Protein AF-A0A7I7SWU1-F1 (afdb_monomer_lite)

Sequence (67 aa):
MIVVGYTNDQFGAAAVDAGIAEAALRDTDLLVIGLRHRNPVGKLLLGSVAQQLLMECPKPVLAVKPG

Foldseek 3Di:
DEEEEAEPDPQRVVRVVVQVVVCVVVVHDYHYDYFDDDDDDPDSPGDPVRVCCVVPPPDHYDYTDDD

pLDDT: mean 76.1, std 12.1, range [44.62, 94.62]

Secondary structure (DSSP, 8-state):
-EEEEE-SSHHHHHHHHHHHHHHHHTT--EEEEEPP---SSSS----HHHHHHHHH-SS-EEEPPP-

Radius of gyration: 11.89 Å; chains: 1; bounding box: 33×19×26 Å

Organism: NCBI:txid1534348

Structure (mmCIF, N/CA/C/O backbone):
data_AF-A0A7I7SWU1-F1
#
_entry.id   AF-A0A7I7SWU1-F1
#
loop_
_atom_site.group_PDB
_atom_site.id
_atom_site.type_symbol
_atom_site.label_atom_id
_atom_site.label_alt_id
_atom_site.label_comp_id
_atom_site.label_asym_id
_atom_site.label_entity_id
_atom_site.label_seq_id
_atom_site.pdbx_PDB_ins_code
_atom_site.Cartn_x
_atom_site.Cartn_y
_atom_site.Cartn_z
_atom_site.occupancy
_atom_site.B_iso_or_equiv
_atom_site.auth_seq_id
_atom_site.auth_comp_id
_atom_site.auth_asym_id
_atom_site.auth_atom_id
_atom_site.pdbx_PDB_model_num
ATOM 1 N N . MET A 1 1 ? -7.952 3.416 7.019 1.00 78.31 1 MET A N 1
ATOM 2 C CA . MET A 1 1 ? -7.378 3.893 5.761 1.00 78.31 1 MET A CA 1
ATOM 3 C C . MET A 1 1 ? -6.175 3.038 5.399 1.00 78.31 1 MET A C 1
ATOM 5 O O . MET A 1 1 ? -5.340 2.822 6.268 1.00 78.31 1 MET A O 1
ATOM 9 N N . ILE A 1 2 ? -6.099 2.557 4.165 1.00 83.25 2 ILE A N 1
ATOM 10 C CA . ILE A 1 2 ? -4.960 1.878 3.541 1.00 83.25 2 ILE A CA 1
ATOM 11 C C . ILE A 1 2 ? -4.448 2.791 2.427 1.00 83.25 2 ILE A C 1
ATOM 13 O O . ILE A 1 2 ? -5.257 3.429 1.759 1.00 83.25 2 ILE A O 1
ATOM 17 N N . VAL A 1 3 ? -3.136 2.872 2.211 1.00 82.06 3 VAL A N 1
ATOM 18 C CA . VAL A 1 3 ? -2.563 3.640 1.092 1.00 82.06 3 VAL A CA 1
ATOM 19 C C . VAL A 1 3 ? -1.890 2.700 0.096 1.00 82.06 3 VAL A C 1
ATOM 21 O O . VAL A 1 3 ? -1.086 1.876 0.510 1.00 82.06 3 VAL A O 1
ATOM 24 N N . VAL A 1 4 ? -2.175 2.831 -1.202 1.00 82.81 4 VAL A N 1
ATOM 25 C CA . VAL A 1 4 ? -1.580 2.012 -2.273 1.00 82.81 4 VAL A CA 1
ATOM 26 C C . VAL A 1 4 ? -0.816 2.883 -3.261 1.00 82.81 4 VAL A C 1
ATOM 28 O O . VAL A 1 4 ? -1.362 3.834 -3.819 1.00 82.81 4 VAL A O 1
ATOM 31 N N . GLY A 1 5 ? 0.444 2.531 -3.519 1.00 77.81 5 GLY A N 1
ATOM 32 C CA . GLY A 1 5 ? 1.216 3.094 -4.628 1.00 77.81 5 GLY A CA 1
ATOM 33 C C . GLY A 1 5 ? 0.875 2.418 -5.962 1.00 77.81 5 GLY A C 1
ATOM 34 O O . GLY A 1 5 ? 0.988 1.202 -6.074 1.00 77.81 5 GLY A O 1
ATOM 35 N N . TYR A 1 6 ? 0.501 3.204 -6.972 1.00 78.44 6 TYR A N 1
ATOM 36 C CA . TYR A 1 6 ? 0.093 2.752 -8.306 1.00 78.44 6 TYR A CA 1
ATOM 37 C C . TYR A 1 6 ? 1.057 3.244 -9.393 1.00 78.44 6 TYR A C 1
ATOM 39 O O . TYR A 1 6 ? 1.206 4.448 -9.597 1.00 78.44 6 TYR A O 1
ATOM 47 N N . THR A 1 7 ? 1.676 2.334 -10.140 1.00 73.75 7 THR A N 1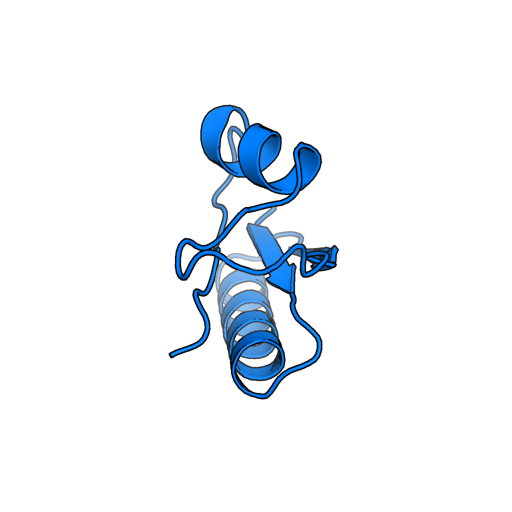
ATOM 48 C CA . THR A 1 7 ? 2.294 2.622 -11.445 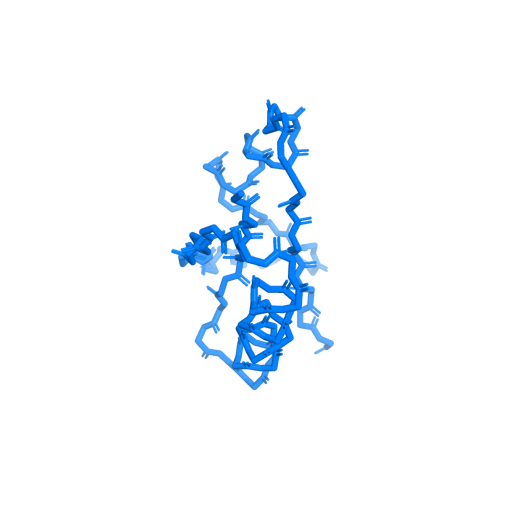1.00 73.75 7 THR A CA 1
ATOM 49 C C . THR A 1 7 ? 1.359 2.174 -12.566 1.00 73.75 7 THR A C 1
ATOM 51 O O . THR A 1 7 ? 0.581 1.244 -12.398 1.00 73.75 7 THR A O 1
ATOM 54 N N . ASN A 1 8 ? 1.418 2.824 -13.732 1.00 71.25 8 ASN A N 1
ATOM 55 C CA . ASN A 1 8 ? 0.609 2.429 -14.892 1.00 71.25 8 ASN A CA 1
ATOM 56 C C . ASN A 1 8 ? 1.233 1.218 -15.618 1.00 71.25 8 ASN A C 1
ATOM 58 O O . ASN A 1 8 ? 1.677 1.333 -16.759 1.00 71.25 8 ASN A O 1
ATOM 62 N N . ASP A 1 9 ? 1.335 0.094 -14.910 1.00 73.75 9 ASP A N 1
ATOM 63 C CA . ASP A 1 9 ? 1.835 -1.198 -15.379 1.00 73.75 9 ASP A CA 1
ATOM 64 C C . ASP A 1 9 ? 1.020 -2.351 -14.754 1.00 73.75 9 ASP A C 1
ATOM 66 O O . ASP A 1 9 ? 0.122 -2.141 -13.935 1.00 73.75 9 ASP A O 1
ATOM 70 N N . GLN A 1 10 ? 1.323 -3.590 -15.152 1.00 68.81 10 GLN A N 1
ATOM 71 C CA . GLN A 1 10 ? 0.618 -4.785 -14.672 1.00 68.81 10 GLN A CA 1
ATOM 72 C C . GLN A 1 10 ? 0.725 -5.013 -13.152 1.00 68.81 10 GLN A C 1
ATOM 74 O O . GLN A 1 10 ? -0.143 -5.659 -12.567 1.00 68.81 10 GLN A O 1
ATOM 79 N N . PHE A 1 11 ? 1.767 -4.494 -12.499 1.00 74.19 11 PHE A N 1
ATOM 80 C CA . PHE A 1 11 ? 1.971 -4.645 -11.059 1.00 74.19 11 PHE A CA 1
ATOM 81 C C . PHE A 1 11 ? 1.160 -3.613 -10.275 1.00 74.19 11 PHE A C 1
ATOM 83 O O . PHE A 1 11 ? 0.640 -3.930 -9.206 1.00 74.19 11 PHE A O 1
ATOM 90 N N . GLY A 1 12 ? 0.996 -2.405 -10.822 1.00 76.00 12 GLY A N 1
ATOM 91 C CA . GLY A 1 12 ? 0.137 -1.376 -10.246 1.00 76.00 12 GLY A CA 1
ATOM 92 C C . GLY A 1 12 ? -1.335 -1.784 -10.196 1.00 76.00 12 GLY A C 1
ATOM 93 O O . GLY A 1 12 ? -1.986 -1.544 -9.182 1.00 76.00 12 GLY A O 1
ATOM 94 N N . ALA A 1 13 ? -1.846 -2.458 -11.231 1.00 81.19 13 ALA A N 1
ATOM 95 C CA . ALA A 1 13 ? -3.212 -2.992 -11.224 1.00 81.19 13 ALA A CA 1
ATOM 96 C C . ALA A 1 13 ? -3.412 -4.037 -10.109 1.00 81.19 13 ALA A C 1
A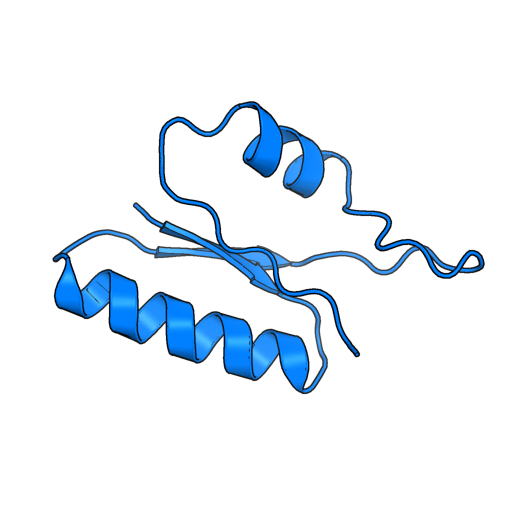TOM 98 O O . ALA A 1 13 ? -4.315 -3.899 -9.287 1.00 81.19 13 ALA A O 1
ATOM 99 N N . ALA A 1 14 ? -2.503 -5.013 -10.002 1.00 84.12 14 ALA A N 1
ATOM 100 C CA . ALA A 1 14 ? -2.563 -6.039 -8.958 1.00 84.12 14 ALA A CA 1
ATOM 101 C C . ALA A 1 14 ? -2.453 -5.456 -7.534 1.00 84.12 14 ALA A C 1
ATOM 103 O O . ALA A 1 14 ? -3.109 -5.932 -6.607 1.00 84.12 14 ALA A O 1
ATOM 104 N N . ALA A 1 15 ? -1.642 -4.408 -7.350 1.00 82.56 15 ALA A N 1
ATOM 105 C CA . ALA A 1 15 ? -1.518 -3.698 -6.079 1.00 82.56 15 ALA A CA 1
ATOM 106 C C . ALA A 1 15 ? -2.838 -3.043 -5.647 1.00 82.56 15 ALA A C 1
ATOM 108 O O . ALA A 1 15 ? -3.197 -3.077 -4.468 1.00 82.56 15 ALA A O 1
ATOM 109 N N . VAL A 1 16 ? -3.552 -2.444 -6.605 1.00 85.25 16 VAL A N 1
ATOM 110 C CA . VAL A 1 16 ? -4.852 -1.811 -6.370 1.00 85.25 16 VAL A CA 1
ATOM 111 C C . VAL A 1 16 ? -5.896 -2.860 -6.003 1.00 85.25 16 VAL A C 1
ATOM 113 O O . VAL A 1 16 ? -6.579 -2.677 -4.998 1.00 85.25 16 VAL A O 1
ATOM 116 N N . ASP A 1 17 ? -5.963 -3.978 -6.727 1.00 89.81 17 ASP A N 1
ATOM 117 C CA . ASP A 1 17 ? -6.909 -5.062 -6.430 1.00 89.81 17 ASP A CA 1
ATOM 118 C C . ASP A 1 17 ? -6.711 -5.623 -5.013 1.00 89.81 17 ASP A C 1
ATOM 120 O O . ASP A 1 17 ? -7.670 -5.767 -4.250 1.00 89.81 17 ASP A O 1
ATOM 124 N N . ALA A 1 18 ? -5.456 -5.866 -4.614 1.00 87.94 18 ALA A N 1
ATOM 125 C CA . ALA A 1 18 ? -5.129 -6.311 -3.260 1.00 87.94 18 ALA A CA 1
ATOM 126 C C . ALA A 1 18 ? -5.512 -5.265 -2.197 1.00 87.94 18 ALA A C 1
ATOM 128 O O . ALA A 1 18 ? -6.049 -5.610 -1.143 1.00 87.94 18 ALA A O 1
ATOM 129 N N . GLY A 1 19 ? -5.277 -3.981 -2.481 1.00 89.25 19 GLY A N 1
ATOM 130 C CA . GLY A 1 19 ? -5.670 -2.884 -1.598 1.00 89.25 19 GLY A CA 1
ATOM 131 C C . GLY A 1 19 ? -7.183 -2.765 -1.417 1.00 89.25 19 GLY A C 1
ATOM 132 O O . GLY A 1 19 ? -7.639 -2.540 -0.298 1.00 89.25 19 GLY A O 1
ATOM 133 N N . ILE A 1 20 ? -7.960 -2.954 -2.488 1.00 91.38 20 ILE A N 1
ATOM 134 C CA . ILE A 1 20 ? -9.430 -2.961 -2.446 1.00 91.38 20 ILE A CA 1
ATOM 135 C C . ILE A 1 20 ? -9.931 -4.118 -1.580 1.00 91.38 20 ILE A C 1
ATOM 137 O O . ILE A 1 20 ? -10.774 -3.904 -0.708 1.00 91.38 20 ILE A O 1
ATOM 141 N N . ALA A 1 21 ? -9.394 -5.324 -1.780 1.00 92.75 21 ALA A N 1
ATOM 142 C CA . ALA A 1 21 ? -9.773 -6.492 -0.992 1.00 92.75 21 ALA A CA 1
ATOM 143 C C . ALA A 1 21 ? -9.497 -6.286 0.508 1.00 92.75 21 ALA A C 1
ATOM 145 O O . ALA A 1 21 ? -10.378 -6.515 1.334 1.00 92.75 21 ALA A O 1
ATOM 146 N N . GLU A 1 22 ? -8.313 -5.788 0.873 1.00 90.69 22 GLU A N 1
ATOM 147 C CA . GLU A 1 22 ? -7.969 -5.509 2.274 1.00 90.69 22 GLU A CA 1
ATOM 148 C C . GLU A 1 22 ? -8.808 -4.380 2.886 1.00 90.69 22 GLU A C 1
ATOM 150 O O . GLU A 1 22 ? -9.188 -4.458 4.056 1.00 90.69 22 GLU A O 1
ATOM 155 N N . ALA A 1 23 ? -9.119 -3.337 2.112 1.00 90.50 23 ALA A N 1
ATOM 156 C CA . ALA A 1 23 ? -9.969 -2.238 2.562 1.00 90.50 23 ALA A CA 1
ATOM 157 C C . ALA A 1 23 ? -11.388 -2.725 2.884 1.00 90.50 23 ALA A C 1
ATOM 159 O O . ALA A 1 23 ? -11.922 -2.395 3.943 1.00 90.50 23 ALA A O 1
ATOM 160 N N . ALA A 1 24 ? -11.950 -3.576 2.019 1.00 92.94 24 ALA A N 1
ATOM 161 C CA . ALA A 1 24 ? -13.249 -4.205 2.230 1.00 92.94 24 ALA A CA 1
ATOM 162 C C . ALA A 1 24 ? -13.244 -5.154 3.439 1.00 92.94 24 ALA A C 1
ATOM 164 O O . ALA A 1 24 ? -14.159 -5.112 4.257 1.00 92.94 24 ALA A O 1
ATOM 165 N N . LEU A 1 25 ? -12.198 -5.974 3.595 1.00 94.62 25 LEU A N 1
ATOM 166 C CA . LEU A 1 25 ? -12.067 -6.900 4.728 1.00 94.62 25 LEU A CA 1
ATOM 167 C C . LEU A 1 25 ? -12.008 -6.185 6.084 1.00 94.62 25 LEU A C 1
ATOM 169 O O . LEU A 1 25 ? -12.444 -6.740 7.091 1.00 94.62 25 LEU A O 1
ATOM 173 N N . ARG A 1 26 ? -11.442 -4.976 6.123 1.00 91.81 26 ARG A N 1
ATOM 174 C CA . ARG A 1 26 ? -11.216 -4.209 7.357 1.00 91.81 26 ARG A CA 1
ATOM 175 C C . ARG A 1 26 ? -12.227 -3.087 7.579 1.00 91.81 26 ARG A C 1
ATOM 177 O O . ARG A 1 26 ? -12.060 -2.355 8.551 1.00 91.81 26 ARG A O 1
ATOM 184 N N . ASP A 1 27 ? -13.205 -2.940 6.684 1.00 92.81 27 ASP A N 1
ATOM 185 C CA . ASP A 1 27 ? -14.169 -1.833 6.657 1.00 92.81 27 ASP A CA 1
ATOM 186 C C . ASP A 1 27 ? -13.477 -0.469 6.831 1.00 92.81 27 ASP A C 1
ATOM 188 O O . ASP A 1 27 ? -13.646 0.252 7.816 1.00 92.81 27 ASP A O 1
ATOM 192 N N . THR A 1 28 ? -12.550 -0.160 5.919 1.00 89.69 28 THR A N 1
ATOM 193 C CA . THR A 1 28 ? -11.702 1.025 6.046 1.00 89.69 28 THR A CA 1
ATOM 194 C C . THR A 1 28 ? -11.413 1.692 4.709 1.00 89.69 28 THR A C 1
ATOM 196 O O . THR A 1 28 ? -11.408 1.043 3.671 1.00 89.69 28 THR A O 1
ATOM 199 N N . ASP A 1 29 ? -11.117 2.992 4.731 1.00 87.62 29 ASP A N 1
ATOM 200 C CA . ASP A 1 29 ? -10.878 3.761 3.503 1.00 87.62 29 ASP A CA 1
ATOM 201 C C . ASP A 1 29 ? -9.643 3.282 2.723 1.00 87.62 29 ASP A C 1
ATOM 203 O O . ASP A 1 29 ? -8.682 2.785 3.314 1.00 87.62 29 ASP A O 1
ATOM 207 N N . LEU A 1 30 ? -9.610 3.519 1.411 1.00 85.94 30 LEU A N 1
ATOM 208 C CA . LEU A 1 30 ? -8.460 3.252 0.542 1.00 85.94 30 LEU A CA 1
ATOM 209 C C . LEU A 1 30 ? -8.026 4.535 -0.179 1.00 85.94 30 LEU A C 1
ATOM 211 O O . LEU A 1 30 ? -8.835 5.193 -0.827 1.00 85.94 30 LEU A O 1
ATOM 215 N N . LEU A 1 31 ? -6.737 4.866 -0.108 1.00 81.81 31 LEU A N 1
ATOM 216 C CA . LEU A 1 31 ? -6.112 5.978 -0.821 1.00 81.81 31 LEU A CA 1
ATOM 217 C C . LEU A 1 31 ? -5.131 5.434 -1.863 1.00 81.81 31 LEU A C 1
ATOM 219 O O . LEU A 1 31 ? -4.119 4.835 -1.510 1.00 81.81 31 LEU A O 1
ATOM 223 N N . VAL A 1 32 ? -5.394 5.675 -3.145 1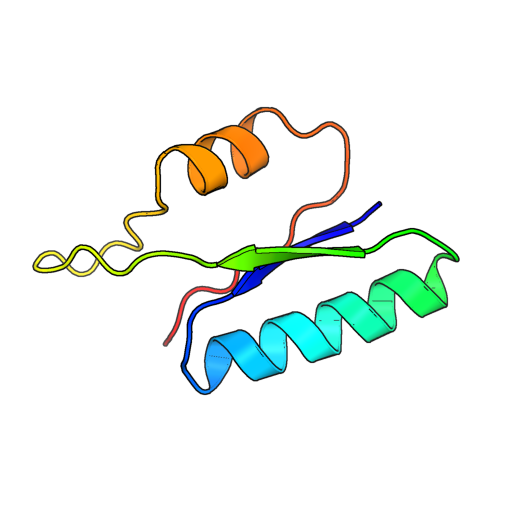.00 82.06 32 VAL A N 1
ATOM 224 C CA . VAL A 1 32 ? -4.507 5.261 -4.244 1.00 82.06 32 VAL A CA 1
ATOM 225 C C . VAL A 1 32 ? -3.685 6.450 -4.726 1.00 82.06 32 VAL A C 1
ATOM 227 O O . VAL A 1 32 ? -4.221 7.533 -4.955 1.00 82.06 32 VAL A O 1
ATOM 230 N N . ILE A 1 33 ? -2.376 6.256 -4.889 1.00 77.94 33 ILE A N 1
ATOM 231 C CA . ILE A 1 33 ? -1.438 7.325 -5.237 1.00 77.94 33 ILE A CA 1
ATOM 232 C C . ILE A 1 33 ? -0.598 6.910 -6.431 1.00 77.94 33 ILE A C 1
ATOM 234 O O . ILE A 1 33 ? 0.116 5.911 -6.389 1.00 77.94 33 ILE A O 1
ATOM 238 N N . GLY A 1 34 ? -0.636 7.722 -7.485 1.00 72.00 34 GLY A N 1
ATOM 239 C CA . GLY A 1 34 ? 0.213 7.536 -8.655 1.00 72.00 34 GLY A CA 1
ATOM 240 C C . GLY A 1 34 ? 1.700 7.686 -8.316 1.00 72.00 34 GLY A C 1
ATOM 241 O O . GLY A 1 34 ? 2.141 8.720 -7.813 1.00 72.00 34 GLY A O 1
ATOM 242 N N . LEU A 1 35 ? 2.492 6.672 -8.643 1.00 72.06 35 LEU A N 1
ATOM 243 C CA . LEU A 1 35 ? 3.945 6.680 -8.575 1.00 72.06 35 LEU A CA 1
ATOM 244 C C . LEU A 1 35 ? 4.503 7.134 -9.929 1.00 72.06 35 LEU A C 1
ATOM 246 O O . LEU A 1 35 ? 4.272 6.514 -10.968 1.00 72.06 35 LEU A O 1
ATOM 250 N N . ARG A 1 36 ? 5.255 8.238 -9.933 1.00 66.50 36 ARG A N 1
ATOM 251 C CA . ARG A 1 36 ? 5.917 8.749 -11.141 1.00 66.50 36 ARG A CA 1
ATOM 252 C C . ARG A 1 36 ? 7.229 7.995 -11.372 1.00 66.50 36 ARG A C 1
ATOM 254 O O . ARG A 1 36 ? 8.098 8.005 -10.507 1.00 66.50 36 ARG A O 1
ATOM 261 N N . HIS A 1 37 ? 7.412 7.425 -12.559 1.00 60.34 37 HIS A N 1
ATOM 262 C CA . HIS A 1 37 ? 8.685 6.832 -12.978 1.00 60.34 37 HIS A CA 1
ATOM 263 C C . HIS A 1 37 ? 9.726 7.948 -13.228 1.00 60.34 37 HIS A C 1
ATOM 265 O O . HIS A 1 37 ? 9.592 8.724 -14.175 1.00 60.34 37 HIS A O 1
ATOM 271 N N . ARG A 1 38 ? 10.775 8.053 -12.402 1.00 56.84 38 ARG A N 1
ATOM 272 C CA . ARG A 1 38 ? 12.050 8.690 -12.789 1.00 56.84 38 ARG A CA 1
ATOM 273 C C . ARG A 1 38 ? 13.088 7.569 -12.885 1.00 56.84 38 ARG A C 1
ATOM 275 O O . ARG A 1 38 ? 13.435 7.004 -11.858 1.00 56.84 38 ARG A O 1
ATOM 282 N N . ASN A 1 39 ? 13.561 7.230 -14.084 1.00 52.25 39 ASN A N 1
ATOM 283 C CA . ASN A 1 39 ? 14.614 6.219 -14.289 1.00 52.25 39 ASN A CA 1
ATOM 284 C C . ASN A 1 39 ? 15.822 6.882 -14.983 1.00 52.25 39 ASN A C 1
ATOM 286 O O . ASN A 1 39 ? 15.588 7.778 -15.799 1.00 52.25 39 ASN A O 1
ATOM 290 N N . PRO A 1 40 ? 17.084 6.552 -14.624 1.00 44.62 40 PRO A N 1
ATOM 291 C CA . PRO A 1 40 ? 17.749 5.337 -15.115 1.00 44.62 40 PRO A CA 1
ATOM 292 C C . PRO A 1 40 ? 18.681 4.686 -14.066 1.00 44.62 40 PRO A C 1
ATOM 294 O O . PRO A 1 40 ? 19.885 4.553 -14.270 1.00 44.62 40 PRO A O 1
ATOM 297 N N . VAL A 1 41 ? 18.148 4.283 -12.917 1.00 50.72 41 VAL A N 1
ATOM 298 C CA . VAL A 1 41 ? 18.881 3.435 -11.965 1.00 50.72 41 VAL A CA 1
ATOM 299 C C . VAL A 1 41 ? 17.851 2.489 -11.374 1.00 50.72 41 VAL A C 1
ATOM 301 O O . VAL A 1 41 ? 16.859 2.968 -10.842 1.00 50.72 41 VAL A O 1
ATOM 304 N N . GLY A 1 42 ? 18.061 1.173 -11.477 1.00 50.00 42 GLY A N 1
ATOM 305 C CA . GLY A 1 42 ? 17.109 0.093 -11.144 1.00 50.00 42 GLY A CA 1
ATOM 306 C C . GLY A 1 42 ? 16.656 -0.019 -9.678 1.00 50.00 42 GLY A C 1
ATOM 307 O O . GLY A 1 42 ? 16.332 -1.103 -9.196 1.00 50.00 42 GLY A O 1
ATOM 308 N N . LYS A 1 43 ? 16.635 1.092 -8.947 1.00 53.16 43 LYS A N 1
ATOM 309 C CA . LYS A 1 43 ? 16.022 1.246 -7.638 1.00 53.16 43 LYS A CA 1
ATOM 310 C C . LYS A 1 43 ? 14.645 1.865 -7.844 1.00 53.16 43 LYS A C 1
ATOM 312 O O . LYS A 1 43 ? 14.481 2.773 -8.651 1.00 53.16 43 LYS A O 1
ATOM 317 N N . LEU A 1 44 ? 13.657 1.366 -7.110 1.00 55.81 44 LEU A N 1
ATOM 318 C CA . LEU A 1 44 ? 12.337 1.979 -7.017 1.00 55.81 44 LEU A CA 1
ATOM 319 C C . LEU A 1 44 ? 12.515 3.394 -6.435 1.00 55.81 44 LEU A C 1
ATOM 321 O O . LEU A 1 44 ? 12.519 3.562 -5.219 1.00 55.81 44 LEU A O 1
ATOM 325 N N . LEU A 1 45 ? 12.751 4.404 -7.277 1.00 60.12 45 LEU A N 1
ATOM 326 C CA . LEU A 1 45 ? 12.763 5.796 -6.842 1.00 60.12 45 LEU A CA 1
ATOM 327 C C . LEU A 1 45 ? 11.307 6.208 -6.654 1.00 60.12 45 LEU A C 1
ATOM 329 O O . LEU A 1 45 ? 10.658 6.726 -7.560 1.00 60.12 45 LEU A O 1
ATOM 333 N N . LEU A 1 46 ? 10.786 5.897 -5.470 1.00 63.84 46 LEU A N 1
ATOM 334 C CA . LEU A 1 46 ? 9.524 6.425 -4.980 1.00 63.84 46 LEU A CA 1
ATOM 335 C C . LEU A 1 46 ? 9.573 7.952 -5.118 1.00 63.84 46 LEU A C 1
ATOM 337 O O . LEU A 1 46 ? 10.556 8.587 -4.732 1.00 63.84 46 LEU A O 1
ATOM 341 N N . GLY A 1 47 ? 8.530 8.556 -5.694 1.00 66.12 47 GLY A N 1
ATOM 342 C CA . GLY A 1 47 ? 8.393 10.013 -5.652 1.00 66.12 47 GLY A CA 1
ATOM 343 C C . GLY A 1 47 ? 8.421 10.500 -4.198 1.00 66.12 47 GLY A C 1
ATOM 344 O O . GLY A 1 47 ? 8.037 9.753 -3.299 1.00 66.12 47 GLY A O 1
ATOM 345 N N . SER A 1 48 ? 8.840 11.745 -3.957 1.00 72.00 48 SER A N 1
ATOM 346 C CA . SER A 1 48 ? 8.982 12.305 -2.598 1.00 72.00 48 SER A CA 1
ATOM 347 C C . SER A 1 48 ? 7.735 12.107 -1.729 1.00 72.00 48 SER A C 1
ATOM 349 O O . SER A 1 48 ? 7.852 11.753 -0.563 1.00 72.00 48 SER A O 1
ATOM 351 N N . VAL A 1 49 ? 6.545 12.235 -2.322 1.00 74.94 49 VAL A N 1
ATOM 352 C CA . VAL A 1 49 ? 5.255 12.001 -1.653 1.00 74.94 49 VAL A CA 1
ATOM 353 C C . VAL A 1 49 ? 5.082 10.542 -1.220 1.00 74.94 49 VAL A C 1
ATOM 355 O O . VAL A 1 49 ? 4.679 10.272 -0.093 1.00 74.94 49 VAL A O 1
ATOM 358 N N . ALA A 1 50 ? 5.409 9.587 -2.092 1.00 75.44 50 ALA A N 1
ATOM 359 C CA . ALA A 1 50 ? 5.286 8.165 -1.780 1.00 75.44 50 ALA A CA 1
ATOM 360 C C . ALA A 1 50 ? 6.296 7.730 -0.710 1.00 75.44 50 ALA A C 1
ATOM 362 O O . ALA A 1 50 ? 5.962 6.941 0.170 1.00 75.44 50 ALA A O 1
ATOM 363 N N . GLN A 1 51 ? 7.512 8.282 -0.754 1.00 78.56 51 GLN A N 1
ATOM 364 C CA . GLN A 1 51 ? 8.510 8.050 0.285 1.00 78.56 51 GLN A CA 1
ATOM 365 C C . GLN A 1 51 ? 8.057 8.626 1.632 1.00 78.56 51 GLN A C 1
ATOM 367 O O . GLN A 1 51 ? 8.150 7.936 2.643 1.00 78.56 51 GLN A O 1
ATOM 372 N N . GLN A 1 52 ? 7.533 9.853 1.647 1.00 82.25 52 GLN A N 1
ATOM 373 C CA . GLN A 1 52 ? 7.028 10.474 2.868 1.00 82.25 52 GLN A CA 1
ATOM 374 C C . GLN A 1 52 ? 5.896 9.647 3.489 1.00 82.25 52 GLN A C 1
ATOM 376 O O . GLN A 1 52 ? 5.916 9.372 4.683 1.00 82.25 52 GLN A O 1
ATOM 381 N N . LEU A 1 53 ? 4.956 9.156 2.680 1.00 80.25 53 LEU A N 1
ATOM 382 C CA . LEU A 1 53 ? 3.868 8.312 3.173 1.00 80.25 53 LEU A CA 1
ATOM 383 C C . LEU A 1 53 ? 4.349 6.989 3.761 1.00 80.25 53 LEU A C 1
ATOM 385 O O . LEU A 1 53 ? 3.848 6.581 4.801 1.00 80.25 53 LEU A O 1
ATOM 389 N N . LEU A 1 54 ? 5.329 6.333 3.143 1.00 79.12 54 LEU A N 1
ATOM 390 C CA . LEU A 1 54 ? 5.883 5.094 3.693 1.00 79.12 54 LEU A CA 1
ATOM 391 C C . LEU A 1 54 ? 6.604 5.304 5.030 1.00 79.12 54 LEU A C 1
ATOM 393 O O . LEU A 1 54 ? 6.640 4.383 5.840 1.00 79.12 54 LEU A O 1
ATOM 397 N N . MET A 1 55 ? 7.185 6.484 5.257 1.00 82.44 55 MET A N 1
ATOM 398 C CA . MET A 1 55 ? 7.929 6.780 6.485 1.00 82.44 55 MET A CA 1
ATOM 399 C C . MET A 1 55 ? 7.051 7.359 7.599 1.00 82.44 55 MET A C 1
ATOM 401 O O . MET A 1 55 ? 7.315 7.104 8.770 1.00 82.44 55 MET A O 1
ATOM 405 N N . GLU A 1 56 ? 6.034 8.146 7.250 1.00 86.81 56 GLU A N 1
ATOM 406 C CA . GLU A 1 56 ? 5.300 8.983 8.208 1.00 86.81 56 GLU A CA 1
ATOM 407 C C . GLU A 1 56 ? 3.832 8.579 8.380 1.00 86.81 56 GLU A C 1
ATOM 409 O O . GLU A 1 56 ? 3.185 9.036 9.323 1.00 86.81 56 GLU A O 1
ATOM 414 N N . CYS A 1 57 ? 3.262 7.749 7.496 1.00 81.31 57 CYS A N 1
ATOM 415 C CA . CYS A 1 57 ? 1.844 7.422 7.588 1.00 81.31 57 CYS A CA 1
ATOM 416 C C . CYS A 1 57 ? 1.572 6.536 8.818 1.00 81.31 57 CYS A C 1
ATOM 418 O O . CYS A 1 57 ? 2.096 5.427 8.910 1.00 81.31 57 CYS A O 1
ATOM 420 N N . PRO A 1 58 ? 0.679 6.950 9.736 1.00 80.00 58 PRO A N 1
ATOM 421 C CA . PRO A 1 58 ? 0.302 6.137 10.892 1.00 80.00 58 PRO A CA 1
ATOM 422 C C . PRO A 1 58 ? -0.656 4.991 10.523 1.00 80.00 58 PRO A C 1
ATOM 424 O O . PRO A 1 58 ? -1.213 4.330 11.400 1.00 80.00 58 PRO A O 1
ATOM 427 N N . LYS A 1 59 ? -0.937 4.802 9.230 1.00 80.94 59 LYS A N 1
ATOM 428 C CA . LYS A 1 59 ? -1.884 3.824 8.699 1.00 80.94 59 LYS A CA 1
ATOM 429 C C . LYS A 1 59 ? -1.158 2.843 7.769 1.00 80.94 59 LYS A C 1
ATOM 431 O O . LYS A 1 59 ? -0.130 3.213 7.212 1.00 80.94 59 LYS A O 1
ATOM 436 N N . PRO A 1 60 ? -1.674 1.614 7.577 1.00 77.81 60 PRO A N 1
ATOM 437 C CA . PRO A 1 60 ? -1.052 0.643 6.679 1.00 77.81 60 PRO A CA 1
ATOM 438 C C . PRO A 1 60 ? -0.866 1.190 5.255 1.00 77.81 60 PRO A C 1
ATOM 440 O O . PRO A 1 60 ? -1.810 1.703 4.650 1.00 77.81 60 PRO A O 1
ATOM 443 N N . VAL A 1 61 ? 0.346 1.050 4.715 1.00 78.06 61 VAL A N 1
ATOM 444 C CA . VAL A 1 61 ? 0.712 1.466 3.353 1.00 78.06 61 VAL A CA 1
ATOM 445 C C . VAL A 1 61 ? 1.259 0.260 2.590 1.00 78.06 61 VAL A C 1
ATOM 447 O O . VAL A 1 61 ? 2.183 -0.403 3.055 1.00 78.06 61 VAL A O 1
ATOM 450 N N . LEU A 1 62 ? 0.706 -0.010 1.410 1.00 76.31 62 LEU A N 1
ATOM 451 C CA . LEU A 1 62 ? 1.154 -1.027 0.468 1.00 76.31 62 LEU A CA 1
ATOM 452 C C . LEU A 1 62 ? 1.867 -0.351 -0.710 1.00 76.31 62 LEU A C 1
ATOM 454 O O . LEU A 1 62 ? 1.271 0.398 -1.485 1.00 76.31 62 LEU A O 1
ATOM 458 N N . ALA A 1 63 ? 3.152 -0.644 -0.870 1.00 75.25 63 ALA A N 1
ATOM 459 C CA . ALA A 1 63 ? 3.922 -0.253 -2.043 1.00 75.25 63 ALA A CA 1
ATOM 460 C C . ALA A 1 63 ? 4.371 -1.510 -2.785 1.00 75.25 63 ALA A C 1
ATOM 462 O O . ALA A 1 63 ? 5.063 -2.355 -2.219 1.00 75.25 63 ALA A O 1
ATOM 463 N N . VAL A 1 64 ? 3.990 -1.624 -4.056 1.00 71.06 64 VAL A N 1
ATOM 464 C CA . VAL A 1 64 ? 4.388 -2.746 -4.907 1.00 71.06 64 VAL A CA 1
ATOM 465 C C . VAL A 1 64 ? 5.522 -2.295 -5.816 1.00 71.06 64 VAL A C 1
ATOM 467 O O . VAL A 1 64 ? 5.420 -1.294 -6.525 1.00 71.06 64 VAL A O 1
ATOM 470 N N . LYS A 1 65 ? 6.637 -3.026 -5.768 1.00 64.81 65 LYS A N 1
ATOM 471 C CA . LYS A 1 65 ? 7.742 -2.857 -6.711 1.00 64.81 65 LYS A CA 1
ATOM 472 C C . LYS A 1 65 ? 7.406 -3.659 -7.976 1.00 64.81 65 LYS A C 1
ATOM 474 O O . LYS A 1 65 ? 7.160 -4.857 -7.838 1.00 64.81 65 LYS A O 1
ATOM 479 N N . PRO A 1 66 ? 7.438 -3.057 -9.179 1.00 57.06 66 PRO A N 1
ATOM 480 C CA . PRO A 1 66 ? 7.362 -3.833 -10.405 1.00 57.06 66 PRO A CA 1
ATOM 481 C C . PRO A 1 66 ? 8.578 -4.764 -10.496 1.00 57.06 66 PRO A C 1
ATOM 483 O O . PRO A 1 66 ? 9.708 -4.349 -10.190 1.00 57.06 66 PRO A O 1
ATOM 486 N N . GLY A 1 67 ? 8.307 -6.026 -10.831 1.00 56.50 67 GLY A N 1
ATOM 487 C CA . GLY A 1 67 ? 9.314 -7.053 -11.103 1.00 56.50 67 GLY A CA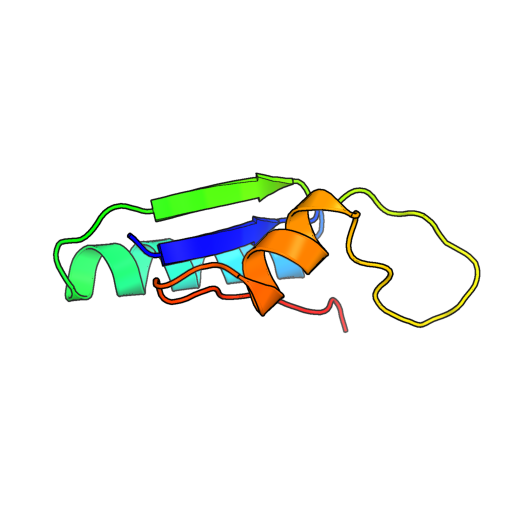 1
ATOM 488 C C . GLY A 1 67 ? 10.095 -6.755 -12.370 1.00 56.50 67 GLY A C 1
ATOM 489 O O . GLY A 1 67 ? 9.465 -6.280 -13.340 1.00 56.50 67 GLY A O 1
#

InterPro domains:
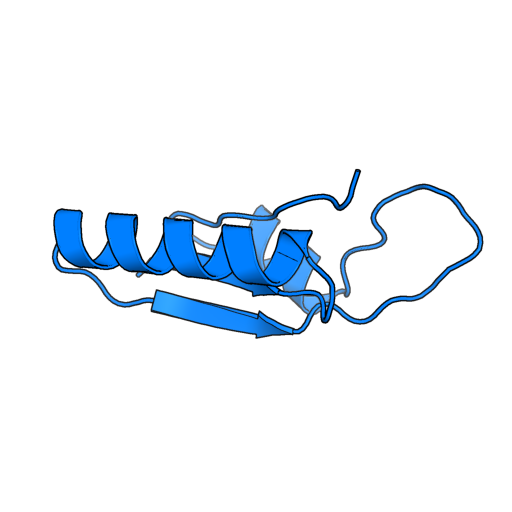  IPR006015 Universal stress protein A family [PR01438] (25-37)
  IPR006015 Universal stress protein A family [PR01438] (43-65)
  IPR006016 UspA [PF00582] (16-65)
  IPR014729 Rossmann-like alpha/beta/alpha sandwich fold [G3DSA:3.40.50.620] (8-67)